Protein AF-A0AAN5CLK9-F1 (afdb_monomer)

Solvent-accessible surface area (backbone atoms only — not comparable to full-atom values): 6668 Å² total; per-residue (Å²): 135,72,74,67,58,61,54,57,53,50,51,48,52,51,43,46,53,51,29,50,49,42,45,62,58,38,36,32,71,40,78,41,81,94,50,102,44,75,46,62,76,10,63,58,56,74,69,69,61,58,65,47,61,56,51,36,48,55,51,46,46,62,51,63,47,46,58,60,49,52,52,52,52,53,50,52,51,52,60,61,45,70,81,46,96,63,86,85,74,75,51,73,66,56,55,53,49,54,51,52,53,50,50,52,52,52,50,52,52,47,52,50,52,58,75,107

Sequence (116 aa):
FNFHWERDFSLDLITVMVAEATVCWLVRVYPLVPYPALYCDGLLCRLGLPQQVVMTFIIATILLPNPPFWFLLVNMHQNMIAITDSRVRLSKRAQKLMMITLIVMHVLNLAGIFTF

Mean predicted aligned error: 5.19 Å

Nearest PDB structures (foldseek):
  7ytj-assembly1_A  TM=4.637E-01  e=3.245E+00  Saccharomyces cerevisiae

InterPro domains:
  IPR019429 7TM GPCR, serpentine chemoreceptor class i (Sri) [PF10327] (14-111)

Secondary structure (DSSP, 8-state):
--THHHHHHHHHHHHHHHHHHIIIIII-EEE-TTSS-EEE-SHHHHTT--HHHHHHHHHHHHHTTHHHHHHHHHHHHHHHHTTS--S----HHHHHHHHHHHHHHHHHHHHHHHH-

Foldseek 3Di:
DDPVLVVLVVVLVVLVVVLCCCCCAAWNWDCPPPDNDIDTDHVVVVVVDDPLVSVLVNLCSVLVSVLSVVLSVVVVVLVVCVVPPDPPRDDPVRSVVVSVVSVVVSVVVSVVSNVD

pLDDT: mean 89.1, std 6.99, range [48.09, 96.5]

Structure (mmCIF, N/CA/C/O backbone):
data_AF-A0AAN5CLK9-F1
#
_entry.id   AF-A0AAN5CLK9-F1
#
loop_
_atom_site.group_PDB
_atom_site.id
_atom_site.type_symbol
_atom_site.label_atom_id
_atom_site.label_alt_id
_atom_site.label_comp_id
_atom_site.label_asym_id
_atom_site.label_entity_id
_atom_site.label_seq_id
_atom_site.pdbx_PDB_ins_code
_atom_site.Cartn_x
_atom_site.Cartn_y
_atom_site.Cartn_z
_atom_site.occupancy
_atom_site.B_iso_or_equiv
_atom_site.auth_seq_id
_atom_site.auth_comp_id
_atom_site.auth_asym_id
_atom_site.auth_atom_id
_atom_site.pdbx_PDB_model_num
ATOM 1 N N . PHE A 1 1 ? 23.073 -14.315 -13.067 1.00 48.09 1 PHE A N 1
ATOM 2 C CA . PHE A 1 1 ? 21.962 -14.250 -12.099 1.00 48.09 1 PHE A CA 1
ATOM 3 C C . PHE A 1 1 ? 22.149 -13.006 -11.245 1.00 48.09 1 PHE A C 1
ATOM 5 O O . PHE A 1 1 ? 23.202 -12.852 -10.644 1.00 48.09 1 PHE A O 1
ATOM 12 N N . ASN A 1 2 ? 21.215 -12.055 -11.315 1.00 53.19 2 ASN A N 1
ATOM 13 C CA . ASN A 1 2 ? 21.343 -10.742 -10.676 1.00 53.19 2 ASN A CA 1
ATOM 14 C C . ASN A 1 2 ? 20.799 -10.804 -9.242 1.00 53.19 2 ASN A C 1
ATOM 16 O O . ASN A 1 2 ? 19.589 -10.789 -9.042 1.00 53.19 2 ASN A O 1
ATOM 20 N N . PHE A 1 3 ? 21.702 -10.812 -8.262 1.00 64.56 3 PHE A N 1
ATOM 21 C CA . PHE A 1 3 ? 21.426 -10.907 -6.818 1.00 64.56 3 PHE A CA 1
ATOM 22 C C . PHE A 1 3 ? 20.524 -9.782 -6.262 1.00 64.56 3 PHE A C 1
ATOM 24 O O . PHE A 1 3 ? 19.998 -9.862 -5.158 1.00 64.56 3 PHE A O 1
ATOM 31 N N . HIS A 1 4 ? 20.334 -8.693 -7.013 1.00 70.69 4 HIS A N 1
ATOM 32 C CA . HIS A 1 4 ? 19.520 -7.563 -6.564 1.00 70.69 4 HIS A CA 1
ATOM 33 C C . HIS A 1 4 ? 18.021 -7.897 -6.489 1.00 70.69 4 HIS A C 1
ATOM 35 O O . HIS A 1 4 ? 17.362 -7.443 -5.558 1.00 70.69 4 HIS A O 1
ATOM 41 N N . TRP A 1 5 ? 17.516 -8.718 -7.417 1.00 69.38 5 TRP A N 1
ATOM 42 C CA . TRP A 1 5 ? 16.097 -9.083 -7.512 1.00 69.38 5 TRP A CA 1
ATOM 43 C C . TRP A 1 5 ? 15.611 -9.921 -6.326 1.00 69.38 5 TRP A C 1
ATOM 45 O O . TRP A 1 5 ? 14.480 -9.764 -5.878 1.00 69.38 5 TRP A O 1
ATOM 55 N N . GLU A 1 6 ? 16.475 -10.787 -5.794 1.00 80.75 6 GLU A N 1
ATOM 56 C CA . GLU A 1 6 ? 16.142 -11.660 -4.665 1.00 80.75 6 GLU A CA 1
ATOM 57 C C . GLU A 1 6 ? 15.887 -10.857 -3.387 1.00 80.75 6 GLU A C 1
ATOM 59 O O . GLU A 1 6 ? 15.005 -11.204 -2.603 1.00 80.75 6 GLU A O 1
ATOM 64 N N . ARG A 1 7 ? 16.613 -9.747 -3.196 1.00 83.69 7 ARG A N 1
ATOM 65 C CA . ARG A 1 7 ? 16.435 -8.874 -2.029 1.00 83.69 7 ARG A CA 1
ATOM 66 C C . ARG A 1 7 ? 15.111 -8.125 -2.078 1.00 83.69 7 ARG A C 1
ATOM 68 O O . ARG A 1 7 ? 14.397 -8.128 -1.084 1.00 83.69 7 ARG A O 1
ATOM 75 N N . ASP A 1 8 ? 14.783 -7.528 -3.222 1.00 82.38 8 ASP A N 1
ATOM 76 C CA . ASP A 1 8 ? 13.556 -6.738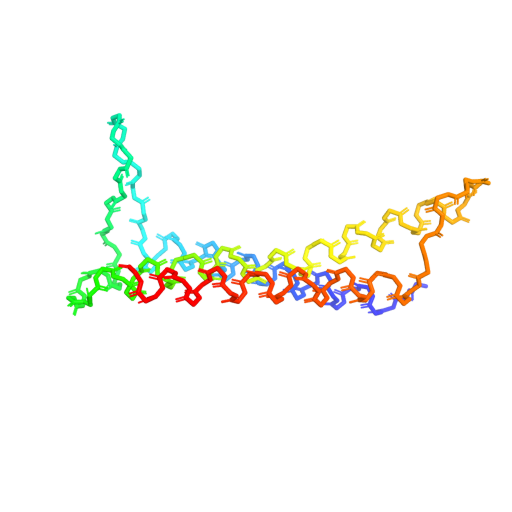 -3.371 1.00 82.38 8 ASP A CA 1
ATOM 77 C C . ASP A 1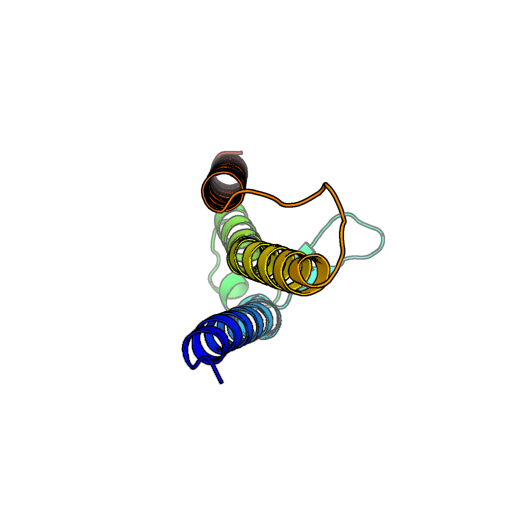 8 ? 12.322 -7.643 -3.213 1.00 82.38 8 ASP A C 1
ATOM 79 O O . ASP A 1 8 ? 11.418 -7.336 -2.444 1.00 82.38 8 ASP A O 1
ATOM 83 N N . PHE A 1 9 ? 12.351 -8.833 -3.823 1.00 85.88 9 PHE A N 1
ATOM 84 C CA . PHE A 1 9 ? 11.294 -9.832 -3.653 1.00 85.88 9 PHE A CA 1
ATOM 85 C C . PHE A 1 9 ? 11.165 -10.330 -2.204 1.00 85.88 9 PHE A C 1
ATOM 87 O O . PHE A 1 9 ? 10.057 -10.485 -1.692 1.00 85.88 9 PHE A O 1
ATOM 94 N N . SER A 1 10 ? 12.289 -10.563 -1.518 1.00 88.06 10 SER A N 1
ATOM 95 C CA . SER A 1 10 ? 12.269 -10.988 -0.111 1.00 88.06 10 SER A CA 1
ATOM 96 C C . SER A 1 10 ? 11.674 -9.914 0.799 1.00 88.06 10 SER A C 1
ATOM 98 O O . SER A 1 10 ? 10.920 -10.242 1.712 1.00 88.06 10 SER A O 1
ATOM 100 N N . LEU A 1 11 ? 11.982 -8.636 0.554 1.00 86.69 11 LEU A N 1
ATOM 101 C CA . LEU A 1 11 ? 11.415 -7.522 1.316 1.00 86.69 11 LEU A CA 1
ATOM 102 C C . LEU A 1 11 ? 9.904 -7.401 1.099 1.00 86.69 11 LEU A C 1
ATOM 104 O O . LEU A 1 11 ? 9.175 -7.196 2.072 1.00 86.69 11 LEU A O 1
ATOM 108 N N . ASP A 1 12 ? 9.427 -7.593 -0.130 1.00 88.00 12 ASP A N 1
ATOM 109 C CA . ASP A 1 12 ? 7.993 -7.585 -0.439 1.00 88.00 12 ASP A CA 1
ATOM 110 C C . ASP A 1 12 ? 7.267 -8.721 0.270 1.00 88.00 12 ASP A C 1
ATOM 112 O O . ASP A 1 12 ? 6.250 -8.496 0.927 1.00 88.00 12 ASP A O 1
ATOM 116 N N . LEU A 1 13 ? 7.834 -9.928 0.217 1.00 90.44 13 LEU A N 1
ATOM 117 C CA . LEU A 1 13 ? 7.281 -11.090 0.903 1.00 90.44 13 LEU A CA 1
ATOM 118 C C . LEU A 1 13 ? 7.212 -10.867 2.418 1.00 90.44 13 LEU A C 1
ATOM 120 O O . LEU A 1 13 ? 6.179 -11.130 3.030 1.00 90.44 13 LEU A O 1
ATOM 124 N N . ILE A 1 14 ? 8.285 -10.350 3.025 1.00 90.25 14 ILE A N 1
ATOM 125 C CA . ILE A 1 14 ? 8.308 -10.024 4.457 1.00 90.25 14 ILE A CA 1
ATOM 126 C C . ILE A 1 14 ? 7.246 -8.968 4.779 1.00 90.25 14 ILE A C 1
ATOM 128 O O . ILE A 1 14 ? 6.525 -9.113 5.763 1.00 90.25 14 ILE A O 1
ATOM 132 N N . THR A 1 15 ? 7.114 -7.933 3.949 1.00 89.31 15 THR A N 1
ATOM 133 C CA . THR A 1 15 ? 6.130 -6.861 4.158 1.00 89.31 15 THR A CA 1
ATOM 134 C C . THR A 1 15 ? 4.702 -7.404 4.104 1.00 89.31 15 THR A C 1
ATOM 136 O O . THR A 1 15 ? 3.903 -7.080 4.981 1.00 89.31 15 THR A O 1
ATOM 139 N N . VAL A 1 16 ? 4.388 -8.275 3.140 1.00 90.44 16 VAL A N 1
ATOM 140 C CA . VAL A 1 16 ? 3.074 -8.936 3.039 1.00 90.44 16 VAL A CA 1
ATOM 141 C C . VAL A 1 16 ? 2.823 -9.848 4.239 1.00 90.44 16 VAL A C 1
ATOM 143 O O . VAL A 1 16 ? 1.768 -9.750 4.857 1.00 90.44 16 VAL A O 1
ATOM 146 N N . MET A 1 17 ? 3.802 -10.665 4.635 1.00 92.44 17 MET A N 1
ATOM 147 C CA . MET A 1 17 ? 3.685 -11.547 5.804 1.00 92.44 17 MET A CA 1
ATOM 148 C C . MET A 1 17 ? 3.433 -10.757 7.094 1.00 92.44 17 MET A C 1
ATOM 1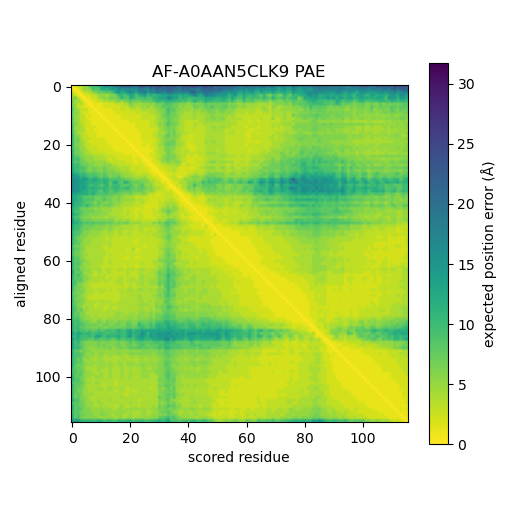50 O O . MET A 1 17 ? 2.578 -11.127 7.897 1.00 92.44 17 MET A O 1
ATOM 154 N N . VAL A 1 18 ? 4.147 -9.645 7.294 1.00 89.06 18 VAL A N 1
ATOM 155 C CA . VAL A 1 18 ? 3.938 -8.751 8.442 1.00 89.06 18 VAL A CA 1
ATOM 156 C C . VAL A 1 18 ? 2.567 -8.081 8.365 1.00 89.06 18 VAL A C 1
ATOM 158 O O . VAL A 1 18 ? 1.892 -7.966 9.391 1.00 89.06 18 VAL A O 1
ATOM 161 N N . ALA A 1 19 ? 2.129 -7.668 7.176 1.00 89.75 19 ALA A N 1
ATOM 162 C CA . ALA A 1 19 ? 0.822 -7.058 6.983 1.00 89.75 19 ALA A CA 1
ATOM 163 C C . ALA A 1 19 ? -0.315 -8.037 7.309 1.00 89.75 19 ALA A C 1
ATOM 165 O O . ALA A 1 19 ? -1.188 -7.714 8.117 1.00 89.75 19 ALA A O 1
ATOM 166 N N . GLU A 1 20 ? -0.266 -9.255 6.770 1.00 90.81 20 GLU A N 1
ATOM 167 C CA . GLU A 1 20 ? -1.228 -10.316 7.078 1.00 90.81 20 GLU A CA 1
ATOM 168 C C . GLU A 1 20 ? -1.199 -10.688 8.558 1.00 90.81 20 GLU A C 1
ATOM 170 O O . GLU A 1 20 ? -2.252 -10.774 9.190 1.00 90.81 20 GLU A O 1
ATOM 175 N N . ALA A 1 21 ? -0.011 -10.835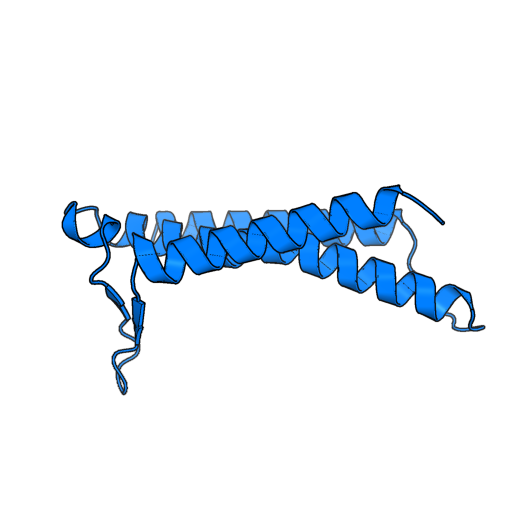 9.152 1.00 90.19 21 ALA A N 1
ATOM 176 C CA . ALA A 1 21 ? 0.107 -11.116 10.577 1.00 90.19 21 ALA A CA 1
ATOM 177 C C . ALA A 1 21 ? -0.539 -10.007 11.424 1.00 90.19 21 ALA A C 1
ATOM 179 O O . ALA A 1 21 ? -1.259 -10.284 12.384 1.00 90.19 21 ALA A O 1
ATOM 180 N N . THR A 1 22 ? -0.345 -8.748 11.041 1.00 88.75 22 THR A N 1
ATOM 181 C CA . THR A 1 22 ? -0.936 -7.602 11.734 1.00 88.75 22 THR A CA 1
ATOM 182 C C . THR A 1 22 ? -2.461 -7.591 11.598 1.00 88.75 22 THR A C 1
ATOM 184 O O . THR A 1 22 ? -3.172 -7.441 12.594 1.00 88.75 22 THR A O 1
ATOM 187 N N . VAL A 1 23 ? -2.994 -7.818 10.397 1.00 88.56 23 VAL A N 1
ATOM 188 C CA . VAL A 1 23 ? -4.447 -7.839 10.166 1.00 88.56 23 VAL A CA 1
ATOM 189 C C . VAL A 1 23 ? -5.109 -9.029 10.868 1.00 88.56 23 VAL A C 1
ATOM 191 O O . VAL A 1 23 ? -6.147 -8.855 11.509 1.00 88.56 23 VAL A O 1
ATOM 194 N N . CYS A 1 24 ? -4.504 -10.217 10.816 1.00 89.44 24 CYS A N 1
ATOM 195 C CA . CYS A 1 24 ? -5.070 -11.441 11.385 1.00 89.44 24 CYS A CA 1
ATOM 196 C C . CYS A 1 24 ? -4.964 -11.500 12.915 1.00 89.44 24 CYS A C 1
ATOM 198 O O . CYS A 1 24 ? -5.919 -11.917 13.571 1.00 89.44 24 CYS A O 1
ATOM 200 N N . TRP A 1 25 ? -3.832 -11.076 13.488 1.00 89.31 25 TRP A N 1
ATOM 201 C CA . TRP A 1 25 ? -3.559 -11.233 14.922 1.00 89.31 25 TRP A CA 1
ATOM 202 C C . TRP A 1 25 ? -3.741 -9.945 15.727 1.00 89.31 25 TRP A C 1
ATOM 204 O O . TRP A 1 25 ? -4.355 -9.987 16.794 1.00 89.31 25 TRP A O 1
ATOM 214 N N . LEU A 1 26 ? -3.233 -8.798 15.253 1.00 89.00 26 LEU A N 1
ATOM 215 C CA . LEU A 1 26 ? -3.336 -7.548 16.023 1.00 89.00 26 LEU A CA 1
ATOM 216 C C . LEU A 1 26 ? -4.728 -6.929 15.949 1.00 89.00 26 LEU A C 1
ATOM 218 O O . LEU A 1 26 ? -5.192 -6.380 16.948 1.00 89.00 26 LEU A O 1
ATOM 222 N N . VAL A 1 27 ? -5.369 -6.990 14.784 1.00 88.06 27 VAL A N 1
ATOM 223 C CA . VAL A 1 27 ? -6.648 -6.311 14.550 1.00 88.06 27 VAL A CA 1
ATOM 224 C C . VAL A 1 27 ? -7.812 -7.296 14.523 1.00 88.06 27 VAL A C 1
ATOM 226 O O . VAL A 1 27 ? -8.831 -7.039 15.151 1.00 88.06 27 VAL A O 1
ATOM 229 N N . ARG A 1 28 ? -7.669 -8.443 13.854 1.00 90.38 28 ARG A N 1
ATOM 230 C CA . ARG A 1 28 ? -8.717 -9.466 13.739 1.00 90.38 28 ARG A CA 1
ATOM 231 C C . ARG A 1 28 ? -10.050 -8.866 13.265 1.00 90.38 28 ARG A C 1
ATOM 233 O O . ARG A 1 28 ? -11.023 -8.774 14.015 1.00 90.38 28 ARG A O 1
ATOM 240 N N . VAL A 1 29 ? -10.048 -8.409 12.014 1.00 87.00 29 VAL A N 1
ATOM 241 C CA . VAL A 1 29 ? -11.192 -7.742 11.381 1.00 87.00 29 VAL A CA 1
ATOM 242 C C . VAL A 1 29 ? -12.239 -8.768 10.954 1.00 87.00 29 VAL A C 1
ATOM 244 O O . VAL A 1 29 ? -11.930 -9.700 10.214 1.00 87.00 29 VAL A O 1
ATOM 247 N N . TYR A 1 30 ? -13.488 -8.558 11.361 1.00 88.19 30 TYR A N 1
ATOM 248 C CA . TYR A 1 30 ? -14.639 -9.323 10.896 1.00 88.19 30 TYR A CA 1
ATOM 249 C C . TYR A 1 30 ? -15.558 -8.428 10.063 1.00 88.19 30 TYR A C 1
ATOM 251 O O . TYR A 1 30 ? -16.101 -7.452 10.596 1.00 88.19 30 TYR A O 1
ATOM 259 N N . PRO A 1 31 ? -15.760 -8.733 8.769 1.00 87.19 31 PRO A N 1
ATOM 260 C CA . PRO A 1 31 ? -16.779 -8.052 7.990 1.00 87.19 31 PRO A CA 1
ATOM 261 C C . PRO A 1 31 ? -18.159 -8.445 8.527 1.00 87.19 31 PRO A C 1
ATOM 263 O O . PRO A 1 31 ? -18.522 -9.623 8.542 1.00 87.19 31 PRO A O 1
ATOM 266 N N . LEU A 1 32 ? -18.937 -7.461 8.972 1.00 86.94 32 LEU A N 1
ATOM 267 C CA . LEU A 1 32 ? -20.305 -7.681 9.431 1.00 86.94 32 LEU A CA 1
ATOM 268 C C . LEU A 1 32 ? -21.248 -7.700 8.230 1.00 86.94 32 LEU A C 1
ATOM 270 O O . LEU A 1 32 ? -21.957 -6.733 7.989 1.00 86.94 32 LEU A O 1
ATOM 274 N N . VAL A 1 33 ? -21.282 -8.786 7.462 1.00 88.44 33 VAL A N 1
ATOM 275 C CA . VAL A 1 33 ? -22.271 -8.927 6.377 1.00 88.44 33 VAL A CA 1
ATOM 276 C C . VAL A 1 33 ? -23.687 -8.905 6.985 1.00 88.44 33 VAL A C 1
ATOM 278 O O . VAL A 1 33 ? -23.916 -9.621 7.962 1.00 88.44 33 VAL A O 1
ATOM 281 N N . PRO A 1 34 ? -24.652 -8.119 6.456 1.00 90.81 34 PRO A N 1
ATOM 282 C CA . PRO A 1 34 ? -24.646 -7.343 5.202 1.00 90.81 34 PRO A CA 1
ATOM 283 C C . PRO A 1 34 ? -24.265 -5.854 5.335 1.00 90.81 34 PRO A C 1
ATOM 285 O O . PRO A 1 34 ? -24.411 -5.094 4.380 1.00 90.81 34 PRO A O 1
ATOM 288 N N . TYR A 1 35 ? -23.824 -5.407 6.505 1.00 83.81 35 TYR A N 1
ATOM 289 C CA . TYR A 1 35 ? -23.502 -4.009 6.769 1.00 83.81 35 TYR A CA 1
ATOM 290 C C . TYR A 1 35 ? -22.080 -3.648 6.304 1.00 83.81 35 TYR A C 1
ATOM 292 O O . TYR A 1 35 ? -21.162 -4.464 6.402 1.00 83.81 35 TYR A O 1
ATOM 300 N N . PRO A 1 36 ? -21.833 -2.398 5.872 1.00 79.31 36 PRO A N 1
ATOM 301 C CA . PRO A 1 36 ? -20.489 -1.895 5.581 1.00 79.31 36 PRO A CA 1
ATOM 302 C C . PRO A 1 36 ? -19.729 -1.555 6.879 1.00 79.31 36 PRO A C 1
ATOM 304 O O . PRO A 1 36 ? -19.059 -0.529 6.972 1.00 79.31 36 PRO A O 1
ATOM 307 N N . ALA A 1 37 ? -19.880 -2.385 7.912 1.00 78.62 37 ALA A N 1
ATOM 308 C CA . ALA A 1 37 ? -19.255 -2.209 9.211 1.00 78.62 37 ALA A CA 1
ATOM 309 C C . ALA A 1 37 ? -18.166 -3.267 9.406 1.00 78.62 37 ALA A C 1
ATOM 311 O O . ALA A 1 37 ? -18.335 -4.442 9.069 1.00 78.62 37 ALA A O 1
ATOM 312 N N . LEU A 1 38 ? -17.043 -2.839 9.972 1.00 83.62 38 LEU A N 1
AT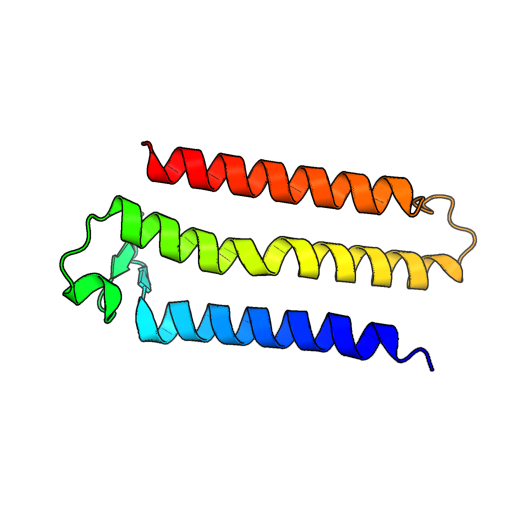OM 313 C CA . LEU A 1 38 ? -15.950 -3.719 10.356 1.00 83.62 38 LEU A CA 1
ATOM 314 C C . LEU A 1 38 ? -15.977 -3.863 11.873 1.00 83.62 3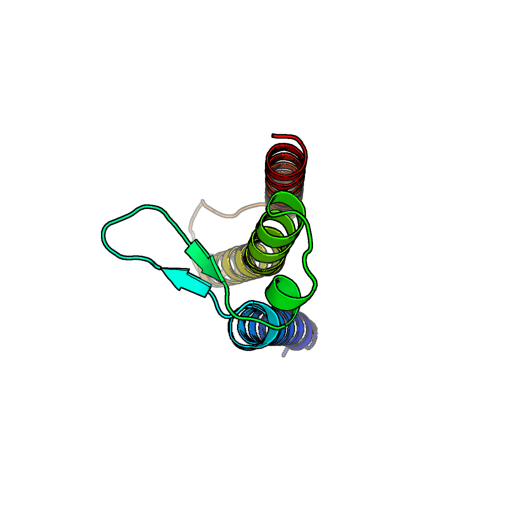8 LEU A C 1
ATOM 316 O O . LEU A 1 38 ? -15.822 -2.877 12.594 1.00 83.62 38 LEU A O 1
ATOM 320 N N . TYR A 1 39 ? -16.189 -5.086 12.353 1.00 85.31 39 TYR A N 1
ATOM 321 C CA . TYR A 1 39 ? -16.011 -5.401 13.764 1.00 85.31 39 TYR A CA 1
ATOM 322 C C . TYR A 1 39 ? -14.554 -5.779 14.018 1.00 85.31 39 TYR A C 1
ATOM 324 O O . TYR A 1 39 ? -13.935 -6.472 13.210 1.00 85.31 39 TYR A O 1
ATOM 332 N N . CYS A 1 40 ? -14.003 -5.325 15.138 1.00 87.50 40 CYS A N 1
ATOM 333 C CA . CYS A 1 40 ? -12.618 -5.570 15.510 1.00 87.50 40 CYS A CA 1
ATOM 334 C C . CYS A 1 40 ? -12.542 -6.191 16.908 1.00 87.50 40 CYS A C 1
ATOM 336 O O . CYS A 1 40 ? -13.054 -5.608 17.862 1.00 87.50 40 CYS A O 1
ATOM 338 N N . ASP A 1 41 ? -11.879 -7.346 17.029 1.00 91.12 41 ASP A N 1
ATOM 339 C CA . ASP A 1 41 ? -11.683 -8.076 18.304 1.00 91.12 41 ASP A CA 1
ATOM 340 C C . ASP A 1 41 ? -10.191 -8.329 18.624 1.00 91.12 41 ASP A C 1
ATOM 342 O O . ASP A 1 41 ? -9.828 -9.119 19.497 1.00 91.12 41 ASP A O 1
ATOM 346 N N . GLY A 1 42 ? -9.283 -7.679 17.899 1.00 90.62 42 GLY A N 1
ATOM 347 C CA . GLY A 1 42 ? -7.845 -7.819 18.104 1.00 90.62 42 GLY A CA 1
ATOM 348 C C . GLY A 1 42 ? -7.309 -7.063 19.323 1.00 90.62 42 GLY A C 1
ATOM 349 O O . GLY A 1 42 ? -8.004 -6.273 19.968 1.00 90.62 42 GLY A O 1
ATOM 350 N N . LEU A 1 43 ? -6.023 -7.280 19.614 1.00 91.50 43 LEU A N 1
ATOM 351 C CA . LEU A 1 43 ? -5.309 -6.638 20.720 1.00 91.50 43 LEU A CA 1
ATOM 352 C C . LEU A 1 43 ? -5.399 -5.105 20.651 1.00 91.50 43 LEU A C 1
ATOM 354 O O . LEU A 1 43 ? -5.645 -4.468 21.672 1.00 91.50 43 LEU A O 1
ATOM 358 N N . LEU A 1 44 ? -5.276 -4.519 19.452 1.00 89.19 44 LEU A N 1
ATOM 359 C CA . LEU A 1 44 ? -5.356 -3.064 19.267 1.00 89.19 44 LEU A CA 1
ATOM 360 C C . LEU A 1 44 ? -6.727 -2.494 19.659 1.00 89.19 44 LEU A C 1
ATOM 362 O O . LEU A 1 44 ? -6.816 -1.388 20.185 1.00 89.19 44 LEU A O 1
ATOM 366 N N . CYS A 1 45 ? -7.790 -3.259 19.424 1.00 88.56 45 CYS A N 1
ATOM 367 C CA . CYS A 1 45 ? -9.163 -2.827 19.675 1.00 88.56 45 CYS A CA 1
ATOM 368 C C . CYS A 1 45 ? -9.560 -2.956 21.146 1.00 88.56 45 CYS A C 1
ATOM 370 O O . CYS A 1 45 ? -10.403 -2.203 21.626 1.00 88.56 45 CYS A O 1
ATOM 372 N N . ARG A 1 46 ? -8.883 -3.828 21.901 1.00 92.19 46 ARG A N 1
ATOM 373 C CA . ARG A 1 46 ? -9.062 -3.952 23.357 1.00 92.19 46 ARG A CA 1
ATOM 374 C C . ARG A 1 46 ? -8.377 -2.843 24.156 1.00 92.19 46 ARG A C 1
ATOM 376 O O . ARG A 1 46 ? -8.720 -2.648 25.316 1.00 92.19 46 ARG A O 1
ATOM 383 N N . LEU A 1 47 ? -7.449 -2.100 23.548 1.00 93.38 47 LEU A N 1
ATOM 384 C CA . LEU A 1 47 ? -6.749 -0.979 24.190 1.00 93.38 47 LEU A CA 1
ATOM 385 C C . LEU A 1 47 ? -7.608 0.291 24.321 1.00 93.38 47 LEU A C 1
ATOM 387 O O . LEU A 1 47 ? -7.147 1.267 24.906 1.00 93.38 47 LEU A O 1
ATOM 391 N N . GLY A 1 48 ? -8.834 0.305 23.782 1.00 92.00 48 GLY A N 1
ATOM 392 C CA . GLY A 1 48 ? -9.715 1.475 23.849 1.00 92.00 48 GLY A CA 1
ATOM 393 C C . GLY A 1 48 ? -9.220 2.664 23.020 1.00 92.00 48 GLY A C 1
ATOM 394 O O . GLY A 1 48 ? -9.530 3.810 23.339 1.00 92.00 48 GLY A O 1
ATOM 395 N N . LEU A 1 49 ? -8.428 2.407 21.972 1.00 92.25 49 LEU A N 1
ATOM 396 C CA . LEU A 1 49 ? -7.975 3.442 21.044 1.00 92.25 49 LEU A CA 1
ATOM 397 C C . LEU A 1 49 ? -9.162 4.047 20.277 1.00 92.25 49 LEU A C 1
ATOM 399 O O . LEU A 1 49 ? -10.130 3.339 19.984 1.00 92.25 49 LEU A O 1
ATOM 403 N N . PRO A 1 50 ? -9.087 5.334 19.893 1.00 91.88 50 PRO A N 1
ATOM 404 C CA . PRO A 1 50 ? -10.115 5.938 19.059 1.00 91.88 50 PRO A CA 1
ATOM 405 C C . PRO A 1 50 ? -10.203 5.210 17.712 1.00 91.88 50 PRO A C 1
ATOM 407 O O . PRO A 1 50 ? -9.189 4.843 17.112 1.00 91.88 50 PRO A O 1
ATOM 410 N N . GLN A 1 51 ? -11.430 5.031 17.217 1.00 86.81 51 GLN A N 1
ATOM 411 C CA . GLN A 1 51 ? -11.719 4.263 16.002 1.00 86.81 51 GLN A CA 1
ATOM 412 C C . GLN A 1 51 ? -10.919 4.750 14.783 1.00 86.81 51 GLN A C 1
ATOM 414 O O . GLN A 1 51 ? -10.444 3.933 13.996 1.00 86.81 51 GLN A O 1
ATOM 419 N N . GLN A 1 52 ? -10.712 6.064 14.661 1.00 90.00 52 GLN A N 1
ATOM 420 C CA . GLN A 1 52 ? -9.928 6.681 13.583 1.00 90.00 52 GLN A CA 1
ATOM 421 C C . GLN A 1 52 ? -8.482 6.170 13.556 1.00 90.00 52 GLN A C 1
ATOM 423 O O . GLN A 1 52 ? -7.956 5.847 12.491 1.00 90.00 52 GLN A O 1
ATOM 428 N N . VAL A 1 53 ? -7.845 6.021 14.723 1.00 91.19 53 VAL A N 1
ATOM 429 C CA . VAL A 1 53 ? -6.465 5.518 14.828 1.00 91.19 53 VAL A CA 1
ATOM 430 C C . VAL A 1 53 ? -6.400 4.052 14.418 1.00 91.19 53 VAL A C 1
ATOM 432 O O . VAL A 1 53 ? -5.524 3.671 13.643 1.00 91.19 53 VAL A O 1
ATOM 435 N N . VAL A 1 54 ? -7.350 3.240 14.884 1.00 90.31 54 VAL A N 1
ATOM 436 C CA . VAL A 1 54 ? -7.425 1.816 14.527 1.00 90.31 54 VAL A CA 1
ATOM 437 C C . VAL A 1 54 ? -7.630 1.650 13.019 1.00 90.31 54 VAL A C 1
ATOM 439 O O . VAL A 1 54 ? -6.906 0.892 12.378 1.00 90.31 54 VAL A O 1
ATOM 442 N N . MET A 1 55 ? -8.569 2.392 12.431 1.00 89.19 55 MET A N 1
ATOM 443 C CA . MET A 1 55 ? -8.858 2.332 10.998 1.00 89.19 55 MET A CA 1
ATOM 444 C C . MET A 1 55 ? -7.677 2.820 10.151 1.00 89.19 55 MET A C 1
ATOM 446 O O . MET A 1 55 ? -7.308 2.158 9.180 1.00 89.19 55 MET A O 1
ATOM 450 N N . THR A 1 56 ? -7.034 3.921 10.554 1.00 91.75 56 THR A N 1
ATOM 451 C CA . THR A 1 56 ? -5.820 4.434 9.897 1.00 91.75 56 THR A CA 1
ATOM 452 C C . THR A 1 56 ? -4.707 3.393 9.931 1.00 91.75 56 THR A C 1
ATOM 454 O O . THR A 1 56 ? -4.056 3.162 8.916 1.00 91.75 56 THR A O 1
ATOM 457 N N . PHE A 1 57 ? -4.514 2.720 11.069 1.00 91.06 57 PHE A N 1
ATOM 458 C CA . PHE A 1 57 ? -3.507 1.674 11.214 1.00 91.06 57 PHE A CA 1
ATOM 459 C C . PHE A 1 57 ? -3.776 0.488 10.279 1.00 91.06 57 PHE A C 1
ATOM 461 O O . PHE A 1 57 ? -2.886 0.103 9.527 1.00 91.06 57 PHE A O 1
ATOM 468 N N . ILE A 1 58 ? -5.010 -0.029 10.249 1.00 89.62 58 ILE A N 1
ATOM 469 C CA . ILE A 1 58 ? -5.409 -1.126 9.348 1.00 89.62 58 ILE A CA 1
ATOM 470 C C . ILE A 1 58 ? -5.134 -0.764 7.889 1.00 89.62 58 ILE A C 1
ATOM 472 O O . ILE A 1 58 ? -4.524 -1.535 7.147 1.00 89.62 58 ILE A O 1
ATOM 476 N N . ILE A 1 59 ? -5.586 0.419 7.472 1.00 91.00 59 ILE A N 1
ATOM 477 C CA . ILE A 1 59 ? -5.445 0.865 6.087 1.00 91.00 59 ILE A CA 1
ATOM 478 C C . ILE A 1 59 ? -3.969 1.091 5.758 1.00 91.00 59 ILE A C 1
ATOM 480 O O . ILE A 1 59 ? -3.532 0.708 4.676 1.00 91.00 59 ILE A O 1
ATOM 484 N N . ALA A 1 60 ? -3.174 1.624 6.686 1.00 91.94 60 ALA A N 1
ATOM 485 C CA . ALA A 1 60 ? -1.736 1.782 6.495 1.00 91.94 60 ALA A CA 1
ATOM 486 C C . ALA A 1 60 ? -1.049 0.428 6.290 1.00 91.94 60 ALA A C 1
ATOM 488 O O . ALA A 1 60 ? -0.251 0.290 5.365 1.00 91.94 60 ALA A O 1
ATOM 489 N N . THR A 1 61 ? -1.401 -0.584 7.084 1.00 89.94 61 THR A N 1
ATOM 490 C CA . THR A 1 61 ? -0.877 -1.947 6.939 1.00 89.94 61 THR A CA 1
ATOM 491 C C . THR A 1 61 ? -1.198 -2.555 5.571 1.00 89.94 61 THR A C 1
ATOM 493 O O . THR A 1 61 ? -0.348 -3.228 4.997 1.00 89.94 61 THR A O 1
ATOM 496 N N . ILE A 1 62 ? -2.389 -2.294 5.023 1.00 89.44 62 ILE A N 1
ATOM 497 C CA . ILE A 1 62 ? -2.795 -2.795 3.698 1.00 89.44 62 ILE A CA 1
ATOM 498 C C . ILE A 1 62 ? -2.146 -1.987 2.563 1.00 89.44 62 ILE A C 1
ATOM 500 O O . ILE A 1 62 ? -1.778 -2.544 1.531 1.00 89.44 62 ILE A O 1
ATOM 504 N N . LEU A 1 63 ? -1.997 -0.671 2.730 1.00 91.81 63 LEU A N 1
ATOM 505 C CA . LEU A 1 63 ? -1.449 0.205 1.695 1.00 91.81 63 LEU A CA 1
ATOM 506 C C . LEU A 1 63 ? 0.076 0.145 1.598 1.00 91.81 63 LEU A C 1
ATOM 508 O O . LEU A 1 63 ? 0.607 0.329 0.508 1.00 91.81 63 LEU A O 1
ATOM 512 N N . LEU A 1 64 ? 0.788 -0.106 2.697 1.00 88.00 64 LEU A N 1
ATOM 513 C CA . LEU A 1 64 ? 2.252 -0.133 2.725 1.00 88.00 64 LEU A CA 1
ATOM 514 C C . LEU A 1 64 ? 2.895 -1.153 1.755 1.00 88.00 64 LEU A C 1
ATOM 516 O O . LEU A 1 64 ? 3.855 -0.770 1.085 1.00 88.00 64 LEU A O 1
ATOM 520 N N . PRO A 1 65 ? 2.404 -2.402 1.616 1.00 90.38 65 PRO A N 1
ATOM 521 C CA . PRO A 1 65 ? 2.955 -3.358 0.650 1.00 90.38 65 PRO A CA 1
ATOM 522 C C . PRO A 1 65 ? 2.569 -3.071 -0.810 1.00 90.38 65 PRO A C 1
ATOM 524 O O . PRO A 1 65 ? 3.195 -3.618 -1.716 1.00 90.38 65 PRO A O 1
ATOM 527 N N . ASN A 1 66 ? 1.581 -2.208 -1.079 1.00 90.56 66 ASN A N 1
ATOM 528 C CA . ASN A 1 66 ? 1.112 -1.966 -2.448 1.00 90.56 66 ASN A CA 1
ATOM 529 C C . ASN A 1 66 ? 2.165 -1.311 -3.356 1.00 90.56 66 ASN A C 1
ATOM 531 O O . ASN A 1 66 ? 2.392 -1.838 -4.445 1.00 90.56 66 ASN A O 1
ATOM 535 N N . PRO A 1 67 ? 2.813 -0.185 -2.985 1.00 90.94 67 PRO A N 1
ATOM 536 C CA . PRO A 1 67 ? 3.827 0.422 -3.832 1.00 90.94 67 PRO A CA 1
ATOM 537 C C . PRO A 1 67 ? 4.921 -0.558 -4.270 1.00 90.94 67 PRO A C 1
ATOM 539 O O . PRO A 1 67 ? 5.145 -0.668 -5.478 1.00 90.94 67 PRO A O 1
ATOM 542 N N . PRO A 1 68 ? 5.617 -1.266 -3.364 1.00 88.06 68 PRO A N 1
ATOM 543 C CA . PRO A 1 68 ? 6.726 -2.091 -3.801 1.00 88.06 68 PRO A CA 1
ATOM 544 C C . PRO A 1 68 ? 6.251 -3.294 -4.641 1.00 88.06 68 PRO A C 1
ATOM 546 O O . PRO A 1 68 ? 6.867 -3.569 -5.672 1.00 88.06 68 PRO A O 1
ATOM 549 N N . PHE A 1 69 ? 5.063 -3.852 -4.362 1.00 89.50 69 PHE A N 1
ATOM 550 C CA . PHE A 1 69 ? 4.425 -4.839 -5.241 1.00 89.50 69 PHE A CA 1
ATOM 551 C C . PHE A 1 69 ? 4.183 -4.300 -6.663 1.00 89.50 69 PHE A C 1
ATOM 553 O O . PHE A 1 69 ? 4.543 -4.947 -7.650 1.00 89.50 69 PHE A O 1
ATOM 560 N N . TRP A 1 70 ? 3.623 -3.092 -6.798 1.00 91.12 70 TRP A N 1
ATOM 561 C CA . TRP A 1 70 ? 3.422 -2.451 -8.104 1.00 91.12 70 TRP A CA 1
ATOM 562 C C . TRP A 1 70 ? 4.741 -2.191 -8.829 1.00 91.12 70 TRP A C 1
ATOM 564 O O . TRP A 1 70 ? 4.832 -2.399 -10.043 1.00 91.12 70 TRP A O 1
ATOM 574 N N . PHE A 1 71 ? 5.775 -1.766 -8.103 1.00 90.12 71 PHE A N 1
ATOM 575 C CA . PHE A 1 71 ? 7.105 -1.576 -8.670 1.00 90.12 71 PHE A CA 1
ATOM 576 C C . PHE A 1 71 ? 7.671 -2.883 -9.226 1.00 90.12 71 PHE A C 1
ATOM 578 O O . PHE A 1 71 ? 8.150 -2.916 -10.364 1.00 90.12 71 PHE A O 1
ATOM 585 N N . LEU A 1 72 ? 7.580 -3.961 -8.445 1.00 90.25 72 LEU A N 1
ATOM 586 C CA . LEU A 1 72 ? 8.052 -5.284 -8.827 1.00 90.25 72 LEU A CA 1
ATOM 587 C C . LEU A 1 72 ? 7.297 -5.800 -10.056 1.00 90.25 72 LEU A C 1
ATOM 589 O O . LEU A 1 72 ? 7.928 -6.262 -11.010 1.00 90.25 72 LEU A O 1
ATOM 593 N N . LEU A 1 73 ? 5.974 -5.629 -10.090 1.00 91.44 73 LEU A N 1
ATOM 594 C CA . LEU A 1 73 ? 5.125 -6.012 -11.220 1.00 91.44 73 LEU A CA 1
ATOM 595 C C . LEU A 1 73 ? 5.500 -5.250 -12.498 1.00 91.44 73 LEU A C 1
ATOM 597 O O . LEU A 1 73 ? 5.669 -5.860 -13.556 1.00 91.44 73 LEU A O 1
ATOM 601 N N . VAL A 1 74 ? 5.703 -3.933 -12.409 1.00 92.44 74 VAL A N 1
ATOM 602 C CA . VAL A 1 74 ? 6.148 -3.117 -13.551 1.00 92.44 74 VAL A CA 1
ATOM 603 C C . VAL A 1 74 ? 7.540 -3.542 -14.018 1.00 92.44 74 VAL A C 1
ATOM 605 O O . VAL A 1 74 ? 7.777 -3.640 -15.223 1.00 92.44 74 VAL A O 1
ATOM 608 N N . ASN A 1 75 ? 8.456 -3.842 -13.098 1.00 90.75 75 ASN A N 1
ATOM 609 C CA . ASN A 1 75 ? 9.803 -4.291 -13.439 1.00 90.75 75 ASN A CA 1
ATOM 610 C C . ASN A 1 75 ? 9.783 -5.674 -14.118 1.00 90.75 75 ASN A C 1
ATOM 612 O O . ASN A 1 75 ? 10.423 -5.855 -15.156 1.00 90.75 75 ASN A O 1
ATOM 616 N N . MET A 1 76 ? 8.997 -6.630 -13.606 1.00 90.62 76 MET A N 1
ATOM 617 C CA . MET A 1 76 ? 8.783 -7.931 -14.257 1.00 90.62 76 MET A CA 1
ATOM 618 C C . MET A 1 76 ? 8.211 -7.759 -15.663 1.00 90.62 76 MET A C 1
ATOM 620 O O . MET A 1 76 ? 8.737 -8.325 -16.621 1.00 90.62 76 MET A O 1
ATOM 624 N N . HIS A 1 77 ? 7.178 -6.927 -15.802 1.00 92.19 77 HIS A N 1
ATOM 625 C CA . HIS A 1 77 ? 6.535 -6.666 -17.083 1.00 92.19 77 HIS A CA 1
ATOM 626 C C . HIS A 1 77 ? 7.506 -6.054 -18.101 1.00 92.19 77 HIS A C 1
ATOM 628 O O . HIS A 1 77 ? 7.549 -6.468 -19.258 1.00 92.19 77 HIS A O 1
ATOM 634 N N . GLN A 1 78 ? 8.343 -5.111 -17.670 1.00 93.31 78 GLN A N 1
ATOM 635 C CA . GLN A 1 78 ? 9.328 -4.462 -18.535 1.00 93.31 78 GLN A CA 1
ATOM 636 C C . GLN A 1 78 ? 10.482 -5.397 -18.912 1.00 93.31 78 GLN A C 1
ATOM 638 O O . GLN A 1 78 ? 10.967 -5.322 -20.040 1.00 93.31 78 GLN A O 1
ATOM 643 N N . ASN A 1 79 ? 10.880 -6.315 -18.026 1.00 90.62 79 ASN A N 1
ATOM 644 C CA . ASN A 1 79 ? 11.856 -7.358 -18.353 1.00 90.62 79 ASN A CA 1
ATOM 645 C C . ASN A 1 79 ? 11.287 -8.387 -19.338 1.00 90.62 79 ASN A C 1
ATOM 647 O O . ASN A 1 79 ? 11.994 -8.799 -20.253 1.00 90.62 79 ASN A O 1
ATOM 651 N N . MET A 1 80 ? 10.010 -8.754 -19.205 1.00 91.75 80 MET A N 1
ATOM 652 C CA . MET A 1 80 ? 9.326 -9.633 -20.158 1.00 91.75 80 MET A CA 1
ATOM 653 C C . MET A 1 80 ? 9.208 -8.974 -21.540 1.00 91.75 80 MET A C 1
ATOM 655 O O . MET A 1 80 ? 9.509 -9.595 -22.558 1.00 91.75 80 MET A O 1
ATOM 659 N N . ILE A 1 81 ? 8.838 -7.690 -21.578 1.00 94.06 81 ILE A N 1
ATOM 660 C CA . ILE A 1 81 ? 8.736 -6.918 -22.822 1.00 94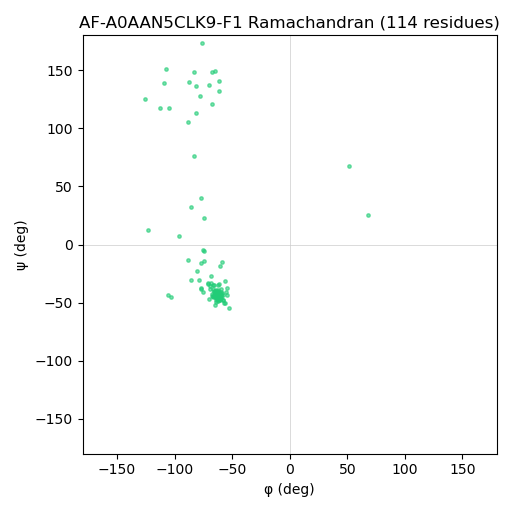.06 81 ILE A CA 1
ATOM 661 C C . ILE A 1 81 ? 10.103 -6.673 -23.462 1.00 94.06 81 ILE A C 1
ATOM 663 O O . ILE A 1 81 ? 10.171 -6.549 -24.680 1.00 94.06 81 ILE A O 1
ATOM 667 N N . ALA A 1 82 ? 11.196 -6.640 -22.694 1.00 90.06 82 ALA A N 1
ATOM 668 C CA . ALA A 1 82 ? 12.532 -6.378 -23.232 1.00 90.06 82 ALA A CA 1
ATOM 669 C C . ALA A 1 82 ? 12.997 -7.403 -24.286 1.00 90.06 82 ALA A C 1
ATOM 671 O O . ALA A 1 82 ? 13.915 -7.098 -25.043 1.00 90.06 82 ALA A O 1
ATOM 672 N N . ILE A 1 83 ? 12.373 -8.585 -24.336 1.00 92.12 83 ILE A N 1
ATOM 673 C CA . ILE A 1 83 ? 12.646 -9.647 -25.320 1.00 92.12 83 ILE A CA 1
ATOM 674 C C . ILE A 1 83 ? 11.785 -9.473 -26.592 1.00 92.12 83 ILE A C 1
ATOM 676 O O . ILE A 1 83 ? 12.046 -10.093 -27.617 1.00 92.12 83 ILE A O 1
ATOM 680 N N . THR A 1 84 ? 10.765 -8.613 -26.551 1.00 92.94 84 THR A N 1
ATOM 681 C CA . THR A 1 84 ? 9.809 -8.378 -27.645 1.00 92.94 84 THR A CA 1
ATOM 682 C C . THR A 1 84 ? 10.042 -7.022 -28.320 1.00 92.94 84 THR A C 1
ATOM 684 O O . THR A 1 84 ? 10.409 -6.058 -27.653 1.00 92.94 84 THR A O 1
ATOM 687 N N . ASP A 1 85 ? 9.721 -6.890 -29.611 1.00 92.25 85 ASP A N 1
ATOM 688 C CA . ASP A 1 85 ? 9.781 -5.617 -30.365 1.00 92.25 85 ASP A CA 1
ATOM 689 C C . ASP A 1 85 ? 8.644 -4.622 -30.023 1.00 92.25 85 ASP A C 1
ATOM 691 O O . ASP A 1 85 ? 8.273 -3.742 -30.806 1.00 92.25 85 ASP A O 1
ATOM 695 N N . SER A 1 86 ? 8.044 -4.746 -28.839 1.00 89.38 86 SER A N 1
ATOM 696 C CA . SER A 1 86 ? 6.933 -3.891 -28.425 1.00 89.38 86 SER A CA 1
ATOM 697 C C . SER A 1 86 ? 7.387 -2.452 -28.153 1.00 89.38 86 SER A C 1
ATOM 699 O O . SER A 1 86 ? 8.375 -2.192 -27.466 1.00 89.38 86 SER A O 1
ATOM 701 N N . ARG A 1 87 ? 6.594 -1.481 -28.629 1.00 88.06 87 ARG A N 1
ATOM 702 C CA . ARG A 1 87 ? 6.818 -0.039 -28.409 1.00 88.06 87 ARG A CA 1
ATOM 703 C C . ARG A 1 87 ? 6.485 0.435 -26.986 1.00 88.06 87 ARG A C 1
ATOM 705 O O . ARG A 1 87 ? 6.741 1.591 -26.666 1.00 88.06 87 ARG A O 1
ATOM 712 N N . VAL A 1 88 ? 5.936 -0.420 -26.118 1.00 88.69 88 VAL A N 1
ATOM 713 C CA . VAL A 1 88 ? 5.431 -0.048 -24.773 1.00 88.69 88 VAL A CA 1
ATOM 714 C C . VAL A 1 88 ? 6.542 -0.060 -23.702 1.00 88.69 88 VAL A C 1
ATOM 716 O O . VAL A 1 88 ? 6.335 -0.366 -22.526 1.00 88.69 88 VAL A O 1
ATOM 719 N N . ARG A 1 89 ? 7.776 0.266 -24.094 1.00 91.31 89 ARG A N 1
ATOM 720 C CA . ARG A 1 89 ? 8.920 0.260 -23.181 1.00 91.31 89 ARG A CA 1
ATOM 721 C C . ARG A 1 89 ? 8.941 1.549 -22.361 1.00 91.31 89 ARG A C 1
ATOM 723 O O . ARG A 1 89 ? 9.167 2.638 -22.884 1.00 91.31 89 ARG A O 1
ATOM 730 N N . LEU A 1 90 ? 8.717 1.426 -21.058 1.00 92.56 90 LEU A N 1
ATOM 731 C CA . LEU A 1 90 ? 8.726 2.554 -20.131 1.00 92.56 90 LEU A CA 1
ATOM 732 C C . LEU A 1 90 ? 10.160 2.895 -19.730 1.00 92.56 90 LEU A C 1
ATOM 734 O O . LEU A 1 90 ? 10.963 2.024 -19.389 1.00 92.56 90 LEU A O 1
ATOM 738 N N . SER A 1 91 ? 10.480 4.188 -19.706 1.00 93.56 91 SER A N 1
ATOM 739 C CA . SER A 1 91 ? 11.760 4.644 -19.1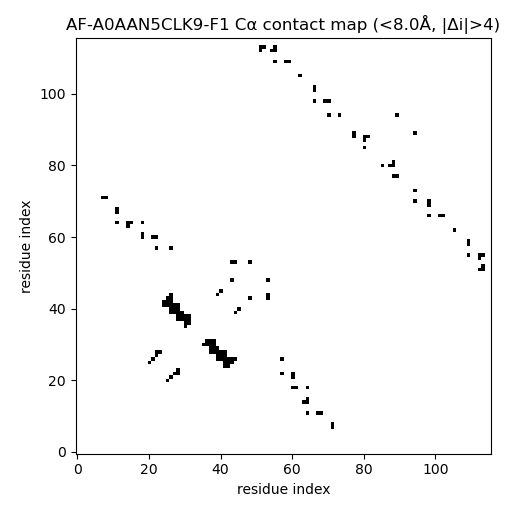66 1.00 93.56 91 SER A CA 1
ATOM 740 C C . SER A 1 91 ? 11.824 4.411 -17.650 1.00 93.56 91 SER A C 1
ATOM 742 O O . SER A 1 91 ? 10.826 4.550 -16.942 1.00 93.56 91 SER A O 1
ATOM 744 N N . LYS A 1 92 ? 13.022 4.141 -17.115 1.00 89.75 92 LYS A N 1
ATOM 745 C CA . LYS A 1 92 ? 13.233 4.013 -15.657 1.00 89.75 92 LYS A CA 1
ATOM 746 C C . LYS A 1 92 ? 12.782 5.263 -14.885 1.00 89.75 92 LYS A C 1
ATOM 748 O O . LYS A 1 92 ? 12.326 5.164 -13.751 1.00 89.75 92 LYS A O 1
ATOM 753 N N . ARG A 1 93 ? 12.886 6.446 -15.510 1.00 94.12 93 ARG A N 1
ATOM 754 C CA . ARG A 1 93 ? 12.411 7.717 -14.940 1.00 94.12 93 ARG A CA 1
ATOM 755 C C . ARG A 1 93 ? 10.889 7.732 -14.796 1.00 94.12 93 ARG A C 1
ATOM 757 O O . ARG A 1 93 ? 10.402 8.113 -13.739 1.00 94.12 93 ARG A O 1
ATOM 764 N N . ALA A 1 94 ? 10.161 7.274 -15.816 1.00 93.81 94 ALA A N 1
ATOM 765 C CA . ALA A 1 94 ? 8.704 7.176 -15.772 1.00 93.81 94 ALA A CA 1
ATOM 766 C C . ALA A 1 94 ? 8.232 6.192 -14.689 1.00 93.81 94 ALA A C 1
ATOM 768 O O . ALA A 1 94 ? 7.352 6.534 -13.909 1.00 93.81 94 ALA A O 1
ATOM 769 N N . GLN A 1 95 ? 8.878 5.025 -14.567 1.00 93.44 95 GLN A N 1
ATOM 770 C CA . GLN A 1 95 ? 8.563 4.052 -13.510 1.00 93.44 95 GLN A CA 1
ATOM 771 C C . GLN A 1 95 ? 8.767 4.643 -12.106 1.00 93.44 95 GLN A C 1
ATOM 773 O O . GLN A 1 95 ? 7.902 4.517 -11.243 1.00 93.44 95 GLN A O 1
ATOM 778 N N . LYS A 1 96 ? 9.884 5.352 -11.883 1.00 91.62 96 LYS A N 1
ATOM 779 C CA . LYS A 1 96 ? 10.153 6.024 -10.604 1.00 91.62 96 LYS A CA 1
ATOM 780 C C . LYS A 1 96 ? 9.132 7.129 -10.306 1.00 91.62 96 LYS A C 1
ATOM 782 O O . LYS A 1 96 ? 8.712 7.266 -9.162 1.00 91.62 96 LYS A O 1
ATOM 787 N N . LEU A 1 97 ? 8.728 7.901 -11.317 1.00 95.31 97 LEU A N 1
ATOM 788 C CA . LEU A 1 97 ? 7.698 8.932 -11.166 1.00 95.31 97 LEU A CA 1
ATOM 789 C C . LEU A 1 97 ? 6.345 8.326 -10.793 1.00 95.31 97 LEU A C 1
ATOM 791 O O . LEU A 1 97 ? 5.757 8.777 -9.817 1.00 95.31 97 LEU A O 1
ATOM 795 N N . MET A 1 98 ? 5.909 7.272 -11.491 1.00 94.19 98 MET A N 1
ATOM 796 C CA . MET A 1 98 ? 4.680 6.539 -11.160 1.00 94.19 98 MET A CA 1
ATOM 797 C C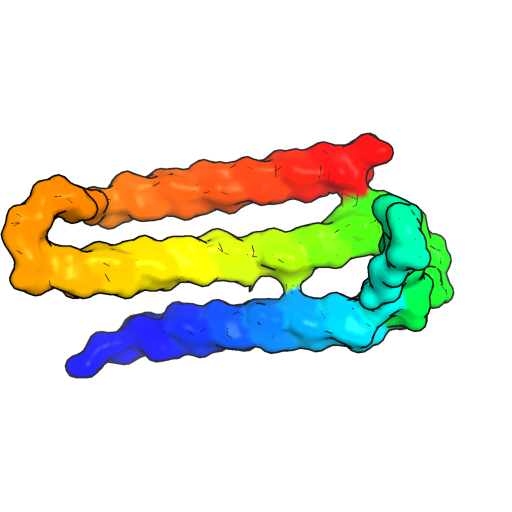 . MET A 1 98 ? 4.677 6.061 -9.703 1.00 94.19 98 MET A C 1
ATOM 799 O O . MET A 1 98 ? 3.692 6.226 -8.986 1.00 94.19 98 MET A O 1
ATOM 803 N N . MET A 1 99 ? 5.809 5.523 -9.247 1.00 93.31 99 MET A N 1
ATOM 804 C CA . MET A 1 99 ? 5.977 5.066 -7.871 1.00 93.31 99 MET A CA 1
ATOM 805 C C . MET A 1 99 ? 5.864 6.188 -6.845 1.00 93.31 99 MET A C 1
ATOM 807 O O . MET A 1 99 ? 5.141 6.051 -5.861 1.00 93.31 99 MET A O 1
ATOM 811 N N . ILE A 1 100 ? 6.532 7.317 -7.087 1.00 94.94 100 ILE A N 1
ATOM 812 C CA . ILE A 1 100 ? 6.433 8.489 -6.211 1.00 94.94 100 ILE A CA 1
ATOM 813 C C . ILE A 1 100 ? 4.987 8.989 -6.163 1.00 94.94 100 ILE A C 1
ATOM 815 O O . ILE A 1 100 ? 4.470 9.233 -5.076 1.00 94.94 100 ILE A O 1
ATOM 819 N N . THR A 1 101 ? 4.313 9.098 -7.312 1.00 95.88 101 THR A N 1
ATOM 820 C CA . THR A 1 101 ? 2.919 9.564 -7.355 1.00 95.88 101 THR A CA 1
ATOM 821 C C . THR A 1 101 ? 1.974 8.634 -6.601 1.00 95.88 101 THR A C 1
ATOM 823 O O . THR A 1 101 ? 1.106 9.117 -5.877 1.00 95.88 101 THR A O 1
ATOM 826 N N . LEU A 1 102 ? 2.173 7.316 -6.706 1.00 94.62 102 LEU A N 1
ATOM 827 C CA . LEU A 1 102 ? 1.365 6.327 -5.996 1.00 94.62 102 LEU A CA 1
ATOM 828 C C . LEU A 1 102 ? 1.554 6.439 -4.475 1.00 94.62 102 LEU A C 1
ATOM 830 O O . LEU A 1 102 ? 0.578 6.468 -3.729 1.00 94.62 102 LEU A O 1
ATOM 834 N N . ILE A 1 103 ? 2.801 6.573 -4.012 1.00 94.75 103 ILE A N 1
ATOM 835 C CA . ILE A 1 103 ? 3.112 6.750 -2.586 1.00 94.75 103 ILE A CA 1
ATOM 836 C C . ILE A 1 103 ? 2.485 8.042 -2.053 1.00 94.75 103 ILE A C 1
ATOM 838 O O . ILE A 1 103 ? 1.834 8.015 -1.011 1.00 94.75 103 ILE A O 1
ATOM 842 N N . VAL A 1 104 ? 2.629 9.159 -2.774 1.00 96.50 104 VAL A N 1
ATOM 843 C CA . VAL A 1 104 ? 2.031 10.445 -2.378 1.00 96.50 104 VAL A CA 1
ATOM 844 C C . VAL A 1 104 ? 0.512 10.325 -2.275 1.00 96.50 104 VAL A C 1
ATOM 846 O O . VAL A 1 104 ? -0.062 10.745 -1.274 1.00 96.50 104 VAL A O 1
ATOM 849 N N . MET A 1 105 ? -0.137 9.702 -3.261 1.00 95.62 105 MET A N 1
ATOM 850 C CA . MET A 1 105 ? -1.583 9.477 -3.235 1.00 95.62 105 MET A CA 1
ATOM 851 C C . MET A 1 105 ? -2.010 8.625 -2.030 1.00 95.62 105 MET A C 1
ATOM 853 O O . MET A 1 105 ? -2.987 8.958 -1.362 1.00 95.62 105 MET A O 1
ATOM 857 N N . HIS A 1 106 ? -1.269 7.564 -1.698 1.00 94.06 106 HIS A N 1
ATOM 858 C CA . HIS A 1 106 ? -1.560 6.738 -0.523 1.00 94.06 106 HIS A CA 1
ATOM 859 C C . HIS A 1 106 ? -1.379 7.487 0.800 1.00 94.06 106 HIS A C 1
ATOM 861 O O . HIS A 1 106 ? -2.216 7.348 1.691 1.00 94.06 106 HIS A O 1
ATOM 867 N N . VAL A 1 107 ? -0.334 8.309 0.924 1.00 94.38 107 VAL A N 1
ATOM 868 C CA . VAL A 1 107 ? -0.112 9.139 2.118 1.00 94.38 107 VAL A CA 1
ATOM 869 C C . VAL A 1 107 ? -1.224 10.174 2.278 1.00 94.38 107 VAL A C 1
ATOM 871 O O . VAL A 1 107 ? -1.734 10.346 3.381 1.00 94.38 107 VAL A O 1
ATOM 874 N N . LEU A 1 108 ? -1.649 10.819 1.187 1.00 95.50 108 LEU A N 1
ATOM 875 C CA . LEU A 1 108 ? -2.772 11.760 1.212 1.00 95.50 108 LEU A CA 1
ATOM 876 C C . LEU A 1 108 ? -4.083 11.073 1.615 1.00 95.50 108 LEU A C 1
ATOM 878 O O . LEU A 1 108 ? -4.827 11.619 2.426 1.00 95.50 108 LEU A O 1
ATOM 882 N N . ASN A 1 109 ? -4.337 9.859 1.116 1.00 93.38 109 ASN A N 1
ATOM 883 C CA . ASN A 1 109 ? -5.509 9.076 1.514 1.00 93.38 109 ASN A CA 1
ATOM 884 C C . ASN A 1 109 ? -5.484 8.733 3.011 1.00 93.38 109 ASN A C 1
ATOM 886 O O . ASN A 1 109 ? -6.498 8.891 3.687 1.00 93.38 109 ASN A O 1
ATOM 890 N N . LEU A 1 110 ? -4.331 8.309 3.541 1.00 93.12 110 LEU A N 1
ATOM 891 C CA . LEU A 1 110 ? -4.170 8.032 4.972 1.00 93.12 110 LEU A CA 1
ATOM 892 C C . LEU A 1 110 ? -4.361 9.282 5.829 1.00 93.12 110 LEU A C 1
ATOM 894 O O . LEU A 1 110 ? -5.035 9.217 6.854 1.00 93.12 110 LEU A O 1
ATOM 898 N N . ALA A 1 111 ? -3.806 10.417 5.400 1.00 94.69 111 ALA A N 1
ATOM 899 C CA . ALA A 1 111 ? -3.989 11.687 6.090 1.00 94.69 111 ALA A CA 1
ATOM 900 C C . ALA A 1 111 ? -5.473 12.078 6.142 1.00 94.69 111 ALA A C 1
ATOM 902 O O . ALA A 1 111 ? -5.956 12.447 7.208 1.00 94.69 111 ALA A O 1
ATOM 903 N N . GLY A 1 112 ? -6.203 11.919 5.032 1.00 93.00 112 GLY A N 1
ATOM 904 C CA . GLY A 1 112 ? -7.646 12.158 4.978 1.00 93.00 112 GLY A CA 1
ATOM 905 C C . GLY A 1 112 ? -8.418 11.308 5.989 1.00 93.00 112 GLY A C 1
ATOM 906 O O . GLY A 1 112 ? -9.168 11.856 6.790 1.00 93.00 112 GLY A O 1
ATOM 907 N N . ILE A 1 113 ? -8.176 9.993 6.011 1.00 89.75 113 ILE A N 1
ATOM 908 C CA . ILE A 1 113 ? -8.830 9.056 6.947 1.00 89.75 113 ILE A CA 1
ATOM 909 C C . ILE A 1 113 ? -8.512 9.380 8.410 1.00 89.75 113 ILE A C 1
ATOM 911 O O . ILE A 1 113 ? -9.339 9.171 9.290 1.00 89.75 113 ILE A O 1
ATOM 915 N N . PHE A 1 114 ? -7.306 9.865 8.692 1.00 92.19 114 PHE A N 1
ATOM 916 C CA . PHE A 1 114 ? -6.941 10.239 10.052 1.00 92.19 114 PHE A CA 1
ATOM 917 C C . PHE A 1 114 ? -7.660 11.517 10.513 1.00 92.19 114 PHE A C 1
ATOM 919 O O . PHE A 1 114 ? -7.970 11.655 11.694 1.00 92.19 114 PHE A O 1
ATOM 926 N N . THR A 1 115 ? -7.908 12.458 9.595 1.00 93.12 115 THR A N 1
ATOM 927 C CA . THR A 1 115 ? -8.524 13.758 9.909 1.00 93.12 115 THR A CA 1
ATOM 928 C C . THR A 1 115 ? -10.053 13.769 9.923 1.00 93.12 115 THR A C 1
ATOM 930 O O . THR A 1 115 ? -10.619 14.584 10.650 1.00 93.12 115 THR A O 1
ATOM 933 N N . PHE A 1 116 ? -10.708 12.927 9.116 1.00 85.94 116 PHE A N 1
ATOM 934 C CA . PHE A 1 116 ? -12.169 12.864 8.964 1.00 85.94 116 PHE A CA 1
ATOM 935 C C . PHE A 1 116 ? -12.717 11.600 9.634 1.00 85.94 116 PHE A C 1
ATOM 937 O O . PHE A 1 116 ? -13.597 11.731 10.516 1.00 85.94 116 PHE A O 1
#

Radius of gyration: 18.12 Å; Cα contacts (8 Å, |Δi|>4): 79; chains: 1; bounding box: 47×28×55 Å

Organism: NCBI:txid1317129